Protein AF-A0A517RK69-F1 (afdb_monomer_lite)

Secondary structure (DSSP, 8-state):
--------SS-------HHHHHHHHHHHHTS---HHHHHHHTT---

Structure (mmCIF, N/CA/C/O backbone):
data_AF-A0A517RK69-F1
#
_entry.id   AF-A0A517RK69-F1
#
loop_
_atom_site.group_PDB
_atom_site.id
_atom_site.type_symbol
_atom_site.label_atom_id
_atom_site.label_alt_id
_atom_site.label_comp_id
_atom_site.label_asym_id
_atom_site.label_entity_id
_atom_site.label_seq_id
_atom_site.pdbx_PDB_ins_code
_atom_site.Cartn_x
_atom_site.Cartn_y
_atom_site.Cartn_z
_atom_si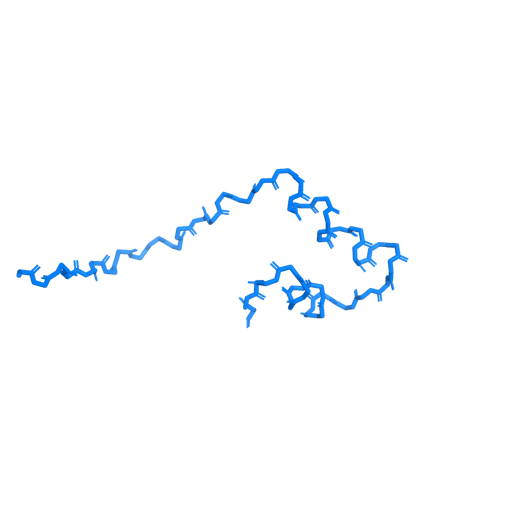te.occupancy
_atom_site.B_iso_or_equiv
_atom_site.auth_seq_id
_atom_site.auth_comp_id
_atom_site.auth_asym_id
_atom_site.auth_atom_id
_atom_site.pdbx_PDB_model_num
ATOM 1 N N . MET A 1 1 ? 20.592 -3.234 -33.487 1.00 37.66 1 MET A N 1
ATOM 2 C CA . MET A 1 1 ? 20.811 -4.531 -32.811 1.00 37.66 1 MET A CA 1
ATOM 3 C C . MET A 1 1 ? 19.831 -4.606 -31.651 1.00 37.66 1 MET A C 1
ATOM 5 O O . MET A 1 1 ? 20.055 -3.988 -30.617 1.00 37.66 1 MET A O 1
ATOM 9 N N . SER A 1 2 ? 18.672 -5.215 -31.894 1.00 46.91 2 SER A N 1
AT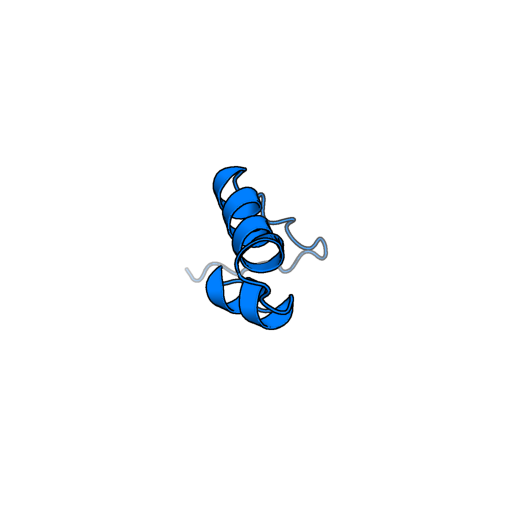OM 10 C CA . SER A 1 2 ? 17.563 -5.315 -30.940 1.00 46.91 2 SER A CA 1
ATOM 11 C C . SER A 1 2 ? 17.996 -6.182 -29.761 1.00 46.91 2 SER A C 1
ATOM 13 O O . SER A 1 2 ? 18.422 -7.315 -29.962 1.00 46.91 2 SER A O 1
ATOM 15 N N . LYS A 1 3 ? 17.967 -5.642 -28.541 1.00 46.56 3 LYS A N 1
ATOM 16 C CA . LYS A 1 3 ? 18.392 -6.385 -27.350 1.00 46.56 3 LYS A CA 1
ATOM 17 C C . LYS A 1 3 ? 17.234 -7.268 -26.885 1.00 46.56 3 LYS A C 1
ATOM 19 O O . LYS A 1 3 ? 16.246 -6.771 -26.354 1.00 46.56 3 LYS A O 1
ATOM 24 N N . GLU A 1 4 ? 17.359 -8.567 -27.134 1.00 51.41 4 GLU A N 1
ATOM 25 C CA . GLU A 1 4 ? 16.461 -9.605 -26.631 1.00 51.41 4 GLU A CA 1
ATOM 26 C C . GLU A 1 4 ? 16.454 -9.614 -25.095 1.00 51.41 4 GLU A C 1
ATOM 28 O O . GLU A 1 4 ? 17.489 -9.792 -24.447 1.00 51.41 4 GLU A O 1
ATOM 33 N N . PHE A 1 5 ? 15.275 -9.436 -24.498 1.00 53.84 5 PHE A N 1
ATOM 34 C CA . PHE A 1 5 ? 15.068 -9.632 -23.066 1.00 53.84 5 PHE A CA 1
ATOM 35 C C . PHE A 1 5 ? 14.849 -11.125 -22.789 1.00 53.84 5 PHE A C 1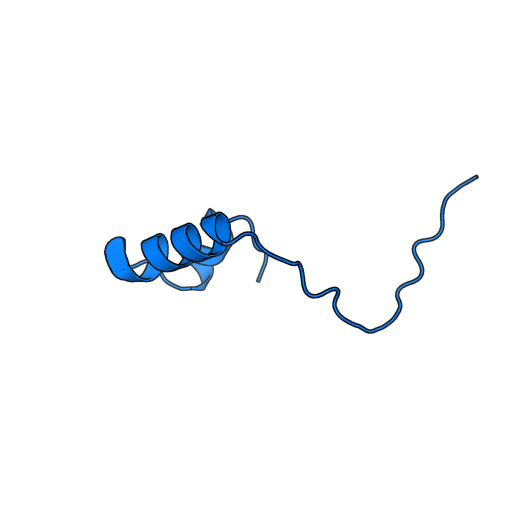
ATOM 37 O O . PHE A 1 5 ? 13.763 -11.662 -22.994 1.00 53.84 5 PHE A O 1
ATOM 44 N N . LYS A 1 6 ? 15.896 -11.806 -22.308 1.00 51.53 6 LYS A N 1
ATOM 45 C CA . LYS A 1 6 ? 15.806 -13.177 -21.783 1.00 51.53 6 LYS A CA 1
ATOM 46 C C . LYS A 1 6 ? 14.923 -13.196 -20.529 1.00 51.53 6 LYS A C 1
ATOM 48 O O . LYS A 1 6 ? 15.333 -12.720 -19.471 1.00 51.53 6 LYS A O 1
ATOM 53 N N . VAL A 1 7 ? 13.739 -13.797 -20.633 1.00 59.66 7 VAL A N 1
ATOM 54 C CA . VAL A 1 7 ? 12.867 -14.114 -19.493 1.00 59.66 7 VAL A CA 1
ATOM 55 C C . VAL A 1 7 ? 13.468 -15.310 -18.751 1.00 59.66 7 VAL A C 1
ATOM 57 O O . VAL A 1 7 ? 13.238 -16.461 -19.108 1.00 59.66 7 VAL A O 1
ATOM 60 N N . SER A 1 8 ? 14.297 -15.050 -17.738 1.00 53.31 8 SER A N 1
ATOM 61 C CA . SER A 1 8 ? 14.723 -16.076 -16.783 1.00 53.31 8 SER A CA 1
ATOM 62 C C . SER A 1 8 ? 13.796 -16.039 -15.566 1.00 53.31 8 SER A C 1
ATOM 64 O O . SER A 1 8 ? 13.608 -15.003 -14.933 1.00 53.31 8 SER A O 1
ATOM 66 N N . GLY A 1 9 ? 13.164 -17.179 -15.282 1.00 53.50 9 GLY A N 1
ATOM 67 C CA . GLY A 1 9 ? 12.129 -17.376 -14.264 1.00 53.50 9 GLY A CA 1
ATOM 68 C C . GLY A 1 9 ? 12.615 -17.244 -12.821 1.00 53.50 9 GLY A C 1
ATOM 69 O O . GLY A 1 9 ? 12.622 -18.206 -12.061 1.00 53.50 9 GLY A O 1
ATOM 70 N N . LYS A 1 10 ? 12.984 -16.029 -12.427 1.00 50.50 10 LYS A N 1
ATOM 71 C CA . LYS A 1 10 ? 13.007 -15.557 -11.045 1.00 50.50 10 LYS A CA 1
ATOM 72 C C . LYS A 1 10 ? 12.359 -14.190 -11.115 1.00 50.50 10 LYS A C 1
ATOM 74 O O . LYS A 1 10 ? 12.947 -13.294 -11.716 1.00 50.50 10 LYS A O 1
ATOM 79 N N . GLN A 1 11 ? 11.141 -14.041 -10.586 1.00 56.69 11 GLN A N 1
ATOM 80 C CA . GLN A 1 11 ? 10.528 -12.719 -10.452 1.00 56.69 11 GLN A CA 1
ATOM 81 C C . GLN A 1 11 ? 11.587 -11.823 -9.818 1.00 56.69 11 GLN A C 1
ATOM 83 O O . GLN A 1 11 ? 12.011 -12.085 -8.691 1.00 56.69 11 GLN A O 1
ATOM 88 N N . HIS A 1 12 ? 12.101 -10.859 -10.585 1.00 54.62 12 HIS A N 1
ATOM 89 C CA . HIS A 1 12 ? 13.030 -9.867 -10.075 1.00 54.62 12 HIS A CA 1
ATOM 90 C C . HIS A 1 12 ? 12.295 -9.252 -8.892 1.00 54.62 12 HIS A C 1
ATOM 92 O O . HIS A 1 12 ? 11.312 -8.538 -9.093 1.00 54.62 12 HIS A O 1
ATOM 98 N N . ARG A 1 13 ? 12.684 -9.624 -7.666 1.00 61.03 13 ARG A N 1
ATOM 99 C CA . ARG A 1 13 ? 12.151 -9.005 -6.460 1.00 61.03 13 ARG A CA 1
ATOM 100 C C . ARG A 1 13 ? 12.519 -7.545 -6.620 1.00 61.03 13 ARG A C 1
ATOM 102 O O . ARG A 1 13 ? 13.687 -7.199 -6.478 1.00 61.03 13 ARG A O 1
ATOM 109 N N . ARG A 1 14 ? 11.557 -6.726 -7.051 1.00 68.00 14 ARG A N 1
ATOM 110 C CA . ARG A 1 14 ? 11.743 -5.286 -7.157 1.00 68.00 14 ARG A CA 1
ATOM 111 C C . ARG A 1 14 ? 12.150 -4.849 -5.762 1.00 68.00 14 ARG A C 1
ATOM 113 O O . ARG A 1 14 ? 11.385 -5.003 -4.812 1.00 68.00 14 ARG A O 1
ATOM 120 N N . SER A 1 15 ? 13.394 -4.418 -5.631 1.00 75.12 15 SER A N 1
ATOM 121 C CA . SER A 1 15 ? 1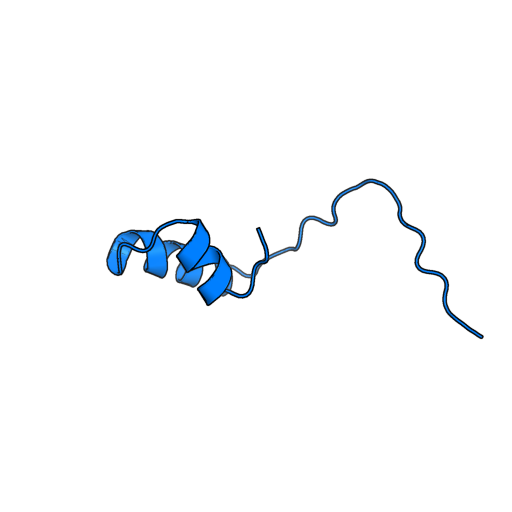3.871 -3.831 -4.393 1.00 75.12 15 SER A CA 1
ATOM 122 C C . SER A 1 15 ? 13.186 -2.480 -4.281 1.00 75.12 15 SER A C 1
ATOM 124 O O . SER A 1 15 ? 13.594 -1.516 -4.920 1.00 75.12 15 SER A O 1
ATOM 126 N N . PHE A 1 16 ? 12.082 -2.442 -3.545 1.00 82.44 16 PHE A N 1
ATOM 127 C CA . PHE A 1 16 ? 11.412 -1.197 -3.214 1.00 82.44 16 PHE A CA 1
ATOM 128 C C . PHE A 1 16 ? 12.198 -0.469 -2.125 1.00 82.44 16 PHE A C 1
ATOM 130 O O . PHE A 1 16 ? 12.727 -1.107 -1.209 1.00 82.44 16 PHE A O 1
ATOM 137 N N . THR A 1 17 ? 12.266 0.857 -2.224 1.00 88.88 17 THR A N 1
ATOM 138 C CA . THR A 1 17 ? 12.890 1.700 -1.201 1.00 88.88 17 THR A CA 1
ATOM 139 C C . THR A 1 17 ? 12.085 1.653 0.100 1.00 88.88 17 THR A C 1
ATOM 141 O O . THR A 1 17 ? 10.902 1.308 0.110 1.00 88.88 17 THR A O 1
ATOM 144 N N . GLU A 1 18 ? 12.713 1.995 1.224 1.00 89.25 18 GLU A N 1
ATOM 145 C CA . GLU A 1 18 ? 12.001 2.078 2.509 1.00 89.25 18 GLU A CA 1
ATOM 146 C C . GLU A 1 18 ? 10.906 3.153 2.484 1.00 89.25 18 GLU A C 1
ATOM 148 O O . GLU A 1 18 ? 9.839 2.959 3.063 1.00 89.25 18 GLU A O 1
ATOM 153 N N . GLU A 1 19 ? 11.140 4.247 1.756 1.00 88.75 19 GLU A N 1
ATOM 154 C CA . GLU A 1 19 ? 10.152 5.304 1.512 1.00 88.75 19 GLU A CA 1
ATOM 155 C C . GLU A 1 19 ? 8.909 4.739 0.828 1.00 88.75 19 GLU A C 1
ATOM 157 O O . GLU A 1 19 ? 7.801 4.902 1.329 1.00 88.75 19 GLU A O 1
ATOM 162 N N . PHE A 1 20 ? 9.103 3.960 -0.238 1.00 89.75 20 PHE A N 1
ATOM 163 C CA . PHE A 1 20 ? 8.010 3.303 -0.944 1.00 89.75 20 PHE A CA 1
ATOM 164 C C . PHE A 1 20 ? 7.188 2.394 -0.020 1.00 89.75 20 PHE A C 1
ATOM 166 O O . PHE A 1 20 ? 5.958 2.391 -0.063 1.00 89.75 20 PHE A O 1
ATOM 173 N N . LYS A 1 21 ? 7.859 1.609 0.833 1.00 90.69 21 LYS A N 1
ATOM 174 C CA . LYS A 1 21 ? 7.171 0.718 1.779 1.00 90.69 21 LYS A CA 1
ATOM 175 C C . LYS A 1 21 ? 6.357 1.516 2.792 1.00 90.69 21 LYS A C 1
ATOM 177 O O . LYS A 1 21 ? 5.239 1.120 3.113 1.00 90.69 21 LYS A O 1
ATOM 182 N N . ARG A 1 22 ? 6.907 2.626 3.292 1.00 93.75 22 ARG A N 1
ATOM 183 C CA . ARG A 1 22 ? 6.228 3.495 4.256 1.00 93.75 22 ARG A CA 1
ATOM 184 C C . ARG A 1 22 ? 4.984 4.131 3.646 1.00 93.75 22 ARG A C 1
ATOM 186 O O . ARG A 1 22 ? 3.940 4.091 4.288 1.00 93.75 22 ARG A O 1
ATOM 193 N N . ASP A 1 23 ? 5.080 4.634 2.420 1.00 92.25 23 ASP A N 1
ATOM 194 C CA . ASP A 1 23 ? 3.940 5.193 1.686 1.00 92.25 23 ASP A CA 1
ATOM 195 C C . ASP A 1 23 ? 2.834 4.151 1.487 1.00 92.25 23 ASP A C 1
ATOM 197 O O . ASP A 1 23 ? 1.683 4.381 1.858 1.00 92.25 23 ASP A O 1
ATOM 201 N N . ALA A 1 24 ? 3.191 2.950 1.016 1.00 92.50 24 ALA A N 1
ATOM 202 C CA . ALA A 1 24 ? 2.235 1.858 0.835 1.00 92.50 24 ALA A CA 1
ATOM 203 C C . ALA A 1 24 ? 1.515 1.478 2.142 1.00 92.50 24 ALA A C 1
ATOM 205 O O . ALA A 1 24 ? 0.308 1.233 2.143 1.00 92.50 24 ALA A O 1
ATOM 206 N N . VAL A 1 25 ? 2.241 1.445 3.265 1.00 93.81 25 VAL A N 1
ATOM 207 C CA . VAL A 1 25 ? 1.657 1.164 4.584 1.00 93.81 25 VAL A CA 1
ATOM 208 C C . VAL A 1 25 ? 0.772 2.314 5.055 1.00 93.81 25 VAL A C 1
ATOM 210 O O . VAL A 1 25 ? 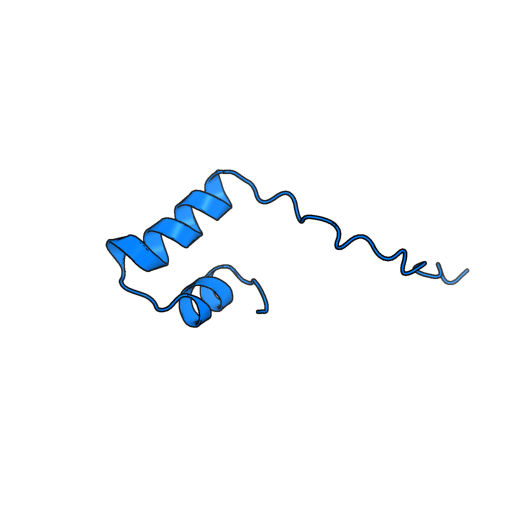-0.293 2.051 5.605 1.00 93.81 25 VAL A O 1
ATOM 213 N N . ASN A 1 26 ? 1.159 3.568 4.821 1.00 95.69 26 ASN A N 1
ATOM 214 C CA . ASN A 1 26 ? 0.381 4.737 5.228 1.00 95.69 26 ASN A CA 1
ATOM 215 C C . ASN A 1 26 ? -0.988 4.779 4.530 1.00 95.69 26 ASN A C 1
ATOM 217 O O . ASN A 1 26 ? -2.013 4.991 5.177 1.00 95.69 26 ASN A O 1
ATOM 221 N N . LEU A 1 27 ? -1.016 4.464 3.232 1.00 93.06 27 LEU A N 1
ATOM 222 C CA . LEU A 1 27 ? -2.251 4.368 2.449 1.00 93.06 27 LEU A CA 1
ATOM 223 C C . LEU A 1 27 ? -3.236 3.345 3.038 1.00 93.06 27 LEU A C 1
ATOM 225 O O 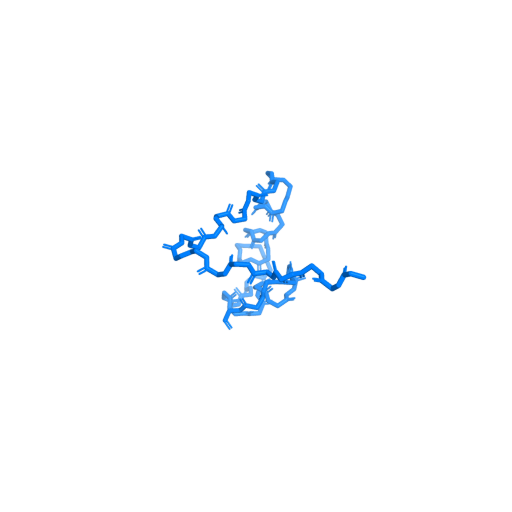. LEU A 1 27 ? -4.441 3.578 3.070 1.00 93.06 27 LEU A O 1
ATOM 229 N N . VAL A 1 28 ? -2.738 2.212 3.535 1.00 93.69 28 VAL A N 1
ATOM 230 C CA . VAL A 1 28 ? -3.592 1.161 4.111 1.00 93.69 28 VAL A CA 1
ATOM 231 C C . VAL A 1 28 ? -3.952 1.459 5.568 1.00 93.69 28 VAL A C 1
ATOM 233 O O . VAL A 1 28 ? -5.116 1.361 5.945 1.00 93.69 28 VAL A O 1
ATOM 236 N N . ALA A 1 29 ? -2.968 1.809 6.397 1.00 94.69 29 ALA A N 1
ATOM 237 C CA . ALA A 1 29 ? -3.129 1.917 7.845 1.00 94.69 29 ALA A CA 1
ATOM 238 C C . ALA A 1 29 ? -3.745 3.247 8.297 1.00 94.69 29 ALA A C 1
ATOM 240 O O . ALA A 1 29 ? -4.464 3.268 9.292 1.00 94.69 29 ALA A O 1
ATOM 241 N N . VAL A 1 30 ? -3.457 4.344 7.589 1.00 93.94 30 VAL A N 1
ATOM 242 C CA . VAL A 1 30 ? -3.928 5.689 7.953 1.00 93.94 30 VAL A CA 1
ATOM 243 C C . VAL A 1 30 ? -5.096 6.107 7.074 1.00 93.94 30 VAL A C 1
ATOM 245 O O . VAL A 1 30 ? -6.126 6.521 7.596 1.00 93.94 30 VAL A O 1
ATOM 248 N N . GLU A 1 31 ? -4.976 5.954 5.754 1.00 89.56 31 GLU A N 1
ATOM 249 C CA . GLU A 1 31 ? -6.055 6.351 4.840 1.00 89.56 31 GLU A CA 1
ATOM 250 C C . GLU A 1 31 ? -7.141 5.277 4.661 1.00 89.56 31 GLU A C 1
ATOM 252 O O . GLU A 1 31 ? -8.200 5.552 4.096 1.00 89.56 31 GLU A O 1
ATOM 257 N N . GLY A 1 32 ? -6.910 4.051 5.144 1.00 93.06 32 GLY A N 1
ATOM 258 C CA . GLY A 1 32 ? -7.897 2.969 5.101 1.00 93.06 32 GLY A CA 1
ATOM 259 C C . GLY A 1 32 ? -8.131 2.396 3.702 1.00 93.06 32 GLY A C 1
ATOM 260 O O . GLY A 1 32 ? -9.203 1.853 3.422 1.00 93.06 32 GLY A O 1
ATOM 261 N N . TYR A 1 33 ? -7.165 2.529 2.790 1.00 91.44 33 TYR A N 1
ATOM 262 C CA . TYR A 1 33 ? -7.302 2.009 1.432 1.00 91.44 33 TYR A CA 1
ATOM 263 C C . TYR A 1 33 ? -7.259 0.480 1.439 1.00 91.44 33 TYR A C 1
ATOM 265 O O . TYR A 1 33 ? -6.509 -0.151 2.183 1.00 91.44 33 TYR A O 1
ATOM 273 N N . SER A 1 34 ? -8.022 -0.135 0.533 1.00 90.75 34 SER A N 1
ATOM 274 C CA . SER A 1 34 ? -7.856 -1.557 0.239 1.00 90.75 34 SER A CA 1
ATOM 275 C C . SER A 1 34 ? -6.498 -1.804 -0.423 1.00 90.75 34 SER A C 1
ATOM 277 O O . SER A 1 34 ? -5.982 -0.946 -1.143 1.00 90.75 34 SER A O 1
ATOM 279 N N . PHE A 1 35 ? -5.928 -2.998 -0.238 1.00 89.50 35 PHE A N 1
ATOM 280 C CA . PHE A 1 35 ? -4.607 -3.340 -0.782 1.00 89.50 35 PHE A CA 1
ATOM 281 C C . PHE A 1 35 ? -4.488 -3.106 -2.294 1.00 89.50 35 PHE A C 1
ATOM 283 O O . PHE A 1 35 ? -3.452 -2.647 -2.760 1.00 89.50 35 PHE A O 1
ATOM 290 N N . ASN A 1 36 ? -5.555 -3.360 -3.058 1.00 90.88 36 ASN A N 1
ATOM 291 C CA . ASN A 1 36 ? -5.574 -3.104 -4.498 1.00 90.88 36 ASN A CA 1
ATOM 292 C C . ASN A 1 36 ? -5.482 -1.597 -4.802 1.00 90.88 36 ASN A C 1
ATOM 294 O O . ASN A 1 36 ? -4.687 -1.178 -5.637 1.00 90.88 36 ASN A O 1
ATOM 298 N N . ARG A 1 37 ? -6.236 -0.768 -4.071 1.00 90.00 37 ARG A N 1
ATOM 299 C CA . ARG A 1 37 ? -6.219 0.688 -4.251 1.00 90.00 37 ARG A CA 1
ATOM 300 C C . ARG A 1 37 ? -4.893 1.301 -3.802 1.00 90.00 37 ARG A C 1
ATOM 302 O O . ARG A 1 37 ? -4.387 2.190 -4.475 1.00 90.00 37 ARG A O 1
ATOM 309 N N . ALA A 1 38 ? -4.313 0.798 -2.712 1.00 91.38 38 ALA A N 1
ATOM 310 C CA . ALA A 1 38 ? -2.981 1.192 -2.267 1.00 91.38 38 ALA A CA 1
ATOM 311 C C . ALA A 1 38 ? -1.916 0.813 -3.309 1.00 91.38 38 ALA A C 1
ATOM 313 O O . ALA A 1 38 ? -1.097 1.652 -3.665 1.00 91.38 38 ALA A O 1
ATOM 314 N N . ALA A 1 39 ? -1.980 -0.401 -3.873 1.00 89.81 39 ALA A N 1
ATOM 315 C CA . ALA A 1 39 ? -1.085 -0.836 -4.946 1.00 89.81 39 ALA A CA 1
ATOM 316 C C . ALA A 1 39 ? -1.191 0.062 -6.190 1.00 89.81 39 ALA A C 1
ATOM 318 O O . ALA A 1 39 ? -0.168 0.490 -6.717 1.00 89.81 39 ALA A O 1
ATOM 319 N N . GLN A 1 40 ? -2.407 0.427 -6.609 1.00 89.62 40 GLN A N 1
ATOM 320 C CA . GLN A 1 40 ? -2.607 1.384 -7.702 1.00 89.62 40 GLN A CA 1
ATOM 321 C C . GLN A 1 40 ? -2.025 2.767 -7.379 1.00 89.62 40 GLN A C 1
ATOM 323 O O . GLN A 1 40 ? -1.366 3.360 -8.230 1.00 89.62 40 GLN A O 1
ATOM 328 N N . ALA A 1 41 ? -2.220 3.261 -6.154 1.00 89.00 41 ALA A N 1
ATOM 329 C CA . ALA A 1 41 ? -1.706 4.559 -5.718 1.00 89.00 41 ALA A CA 1
ATOM 330 C C . ALA A 1 41 ? -0.168 4.609 -5.709 1.00 89.00 41 ALA A C 1
ATOM 332 O O . ALA A 1 41 ? 0.411 5.607 -6.127 1.00 89.00 41 ALA A O 1
ATOM 333 N N . VAL A 1 42 ? 0.499 3.515 -5.320 1.00 87.00 42 VAL A N 1
ATOM 334 C CA . VAL A 1 42 ? 1.967 3.396 -5.385 1.00 87.00 42 VAL A CA 1
ATOM 335 C C . VAL A 1 42 ? 2.487 2.902 -6.746 1.00 87.00 42 VAL A C 1
ATOM 337 O O . VAL A 1 42 ? 3.675 2.624 -6.898 1.00 87.00 42 VAL A O 1
ATOM 340 N N . GLY A 1 43 ? 1.626 2.784 -7.762 1.00 84.94 43 GLY A N 1
ATOM 341 C CA . GLY A 1 43 ? 2.025 2.414 -9.125 1.00 84.94 43 GLY A CA 1
ATOM 342 C C . GLY A 1 43 ? 2.461 0.953 -9.291 1.00 84.94 43 GLY A C 1
ATOM 343 O O . GLY A 1 43 ? 3.200 0.620 -10.222 1.00 84.94 43 GLY A O 1
ATOM 344 N N . VAL A 1 44 ? 2.022 0.063 -8.401 1.00 82.25 44 VAL A N 1
ATOM 345 C CA . VAL A 1 44 ? 2.230 -1.381 -8.524 1.00 82.25 44 VAL A CA 1
ATOM 346 C C . VAL A 1 44 ? 0.998 -1.995 -9.171 1.00 82.25 44 VAL A C 1
ATOM 348 O O . VAL A 1 44 ? -0.090 -1.985 -8.602 1.00 82.25 44 VAL A O 1
ATOM 351 N N . MET A 1 45 ? 1.173 -2.563 -10.363 1.00 69.50 45 MET A N 1
ATOM 352 C CA . MET A 1 45 ? 0.170 -3.466 -10.923 1.00 69.50 45 MET A CA 1
ATOM 353 C C . MET A 1 45 ? 0.173 -4.767 -10.117 1.00 69.50 45 MET A C 1
ATOM 355 O O . MET A 1 45 ? 1.210 -5.429 -10.019 1.00 69.50 45 MET A O 1
ATOM 359 N N . VAL A 1 46 ? -0.982 -5.081 -9.534 1.00 61.62 46 VAL A N 1
ATOM 360 C CA . VAL A 1 46 ? -1.325 -6.374 -8.925 1.00 61.62 46 VAL A CA 1
ATOM 361 C C . VAL A 1 46 ? -1.985 -7.292 -9.938 1.00 61.62 46 VAL A C 1
ATOM 363 O O . VAL A 1 46 ? -2.703 -6.769 -10.819 1.00 61.62 46 VAL A O 1
#

Radius of gyration: 14.77 Å; chains: 1; bounding box: 29×24×41 Å

Organism: NCBI:txid2527973

Foldseek 3Di:
DDDDDDPDPDPPPPPDDPVLVVQLCCCCPPVVDDNCVSCVVSVHDD

Sequence (46 aa):
MSKEFKVSGKQHRRSFTEEFKRDAVNLVAVEGYSFNRAAQAVGVMV

pLDDT: mean 77.69, std 17.68, range [37.66, 95.69]

InterPro domains:
  IPR002514 Transposase IS3/IS911family [PF01527] (11-44)